Protein AF-A0A7S4B610-F1 (afdb_monomer)

Foldseek 3Di:
DDDDDPVVVVVVVVVVVVCVVCLVVLLVQLLDPDLVSNVVSLVVVCVVVVVCVVVPPDPVSCVVVVVSVVSLVVSLVVLLDDPPPQDPVDHDPCVVVSVVSNVSSD

Mean predicted aligned error: 6.26 Å

Secondary structure (DSSP, 8-state):
-PPPPHHHHHHHHHHHHHHHHHHHHHHHHHT-SSHHHHHTTHHHHHHHHHHHHHH-SSGGGGGGGHHHHHHHHHHHHHHTS--TT--TTS--TTHHHHHHHHHHH-

Structure (mmCIF, N/CA/C/O backbone):
data_AF-A0A7S4B610-F1
#
_entry.id   AF-A0A7S4B610-F1
#
loop_
_atom_site.group_PDB
_atom_site.id
_atom_site.type_symbol
_atom_site.label_atom_id
_atom_site.label_alt_id
_atom_site.label_comp_id
_atom_site.label_asym_id
_atom_site.label_entity_id
_atom_site.label_seq_id
_atom_site.pdbx_PDB_ins_code
_atom_site.Cartn_x
_atom_site.Cartn_y
_atom_site.Cartn_z
_atom_site.occupancy
_atom_site.B_iso_or_equiv
_atom_site.auth_seq_id
_atom_site.auth_comp_id
_atom_site.auth_asym_id
_atom_site.auth_atom_id
_atom_site.pdbx_PDB_model_num
ATOM 1 N N . ARG A 1 1 ? -8.728 10.666 33.192 1.00 47.59 1 ARG A N 1
ATOM 2 C CA . ARG A 1 1 ? -9.307 10.946 31.856 1.00 47.59 1 ARG A CA 1
ATOM 3 C C . ARG A 1 1 ? -10.735 10.430 31.903 1.00 47.59 1 ARG A C 1
ATOM 5 O O . ARG A 1 1 ? -10.887 9.253 32.198 1.00 47.59 1 ARG A O 1
ATOM 12 N N . GLY A 1 2 ? -11.735 11.306 31.779 1.00 58.75 2 GLY A N 1
ATOM 13 C CA . GLY A 1 2 ? -13.140 10.885 31.728 1.00 58.75 2 GLY A CA 1
ATOM 14 C C . GLY A 1 2 ? -13.428 10.071 30.461 1.00 58.75 2 GLY A C 1
ATOM 15 O O . GLY A 1 2 ? -12.595 10.093 29.547 1.00 58.75 2 GLY A O 1
ATOM 16 N N . PRO A 1 3 ? -14.550 9.333 30.413 1.00 60.75 3 PRO A N 1
ATOM 17 C CA . PRO A 1 3 ? -14.965 8.646 29.197 1.00 60.75 3 PRO A CA 1
ATOM 18 C C . PRO A 1 3 ? -15.138 9.663 28.051 1.00 60.75 3 PRO A C 1
ATOM 20 O O . PRO A 1 3 ? -15.457 10.826 28.321 1.00 60.75 3 PRO A O 1
ATOM 23 N N . PRO A 1 4 ? -14.883 9.270 26.791 1.00 66.12 4 PRO A N 1
ATOM 24 C CA . PRO A 1 4 ? -15.143 10.136 25.646 1.00 66.12 4 PRO A CA 1
ATOM 25 C C . PRO A 1 4 ? -16.627 10.522 25.617 1.00 66.12 4 PRO A C 1
ATOM 27 O O . PRO A 1 4 ? -17.474 9.722 26.011 1.00 66.12 4 PRO A O 1
ATOM 30 N N . SER A 1 5 ? -16.948 11.735 25.160 1.00 77.69 5 SER A N 1
ATOM 31 C CA . SER A 1 5 ? -18.343 12.109 24.903 1.00 77.69 5 SER A CA 1
ATOM 32 C C . SER A 1 5 ? -18.944 11.200 23.825 1.00 77.69 5 SER A C 1
ATOM 34 O O . SER A 1 5 ? -18.209 10.706 22.963 1.00 77.69 5 SER A O 1
ATOM 36 N N . ASP A 1 6 ? -20.266 11.009 23.835 1.00 75.69 6 ASP A N 1
ATOM 37 C CA . ASP A 1 6 ? -20.971 10.223 22.808 1.00 75.69 6 ASP A CA 1
ATOM 38 C C . ASP A 1 6 ? -20.646 10.717 21.384 1.00 75.69 6 ASP A C 1
ATOM 40 O O . ASP A 1 6 ? -20.376 9.916 20.490 1.00 7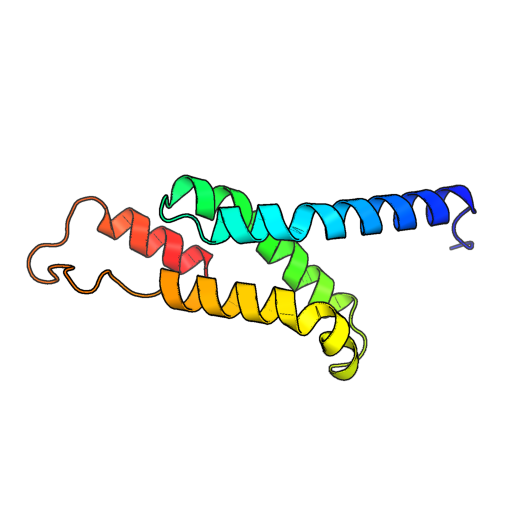5.69 6 ASP A O 1
ATOM 44 N N . GLU A 1 7 ? -20.496 12.034 21.202 1.00 79.38 7 GLU A N 1
ATOM 45 C CA . GLU A 1 7 ? -20.048 12.653 19.944 1.00 79.38 7 GLU A CA 1
ATOM 46 C C . GLU A 1 7 ? -18.663 12.155 19.489 1.00 79.38 7 GLU A C 1
ATOM 48 O O . GLU A 1 7 ? -18.431 11.901 18.306 1.00 79.38 7 GLU A O 1
ATOM 53 N N . THR A 1 8 ? -17.725 11.960 20.424 1.00 83.00 8 THR A N 1
ATOM 54 C CA . THR A 1 8 ? -16.377 11.462 20.102 1.00 83.00 8 THR A CA 1
ATOM 55 C C . THR A 1 8 ? -16.431 10.010 19.616 1.00 83.00 8 THR A C 1
ATOM 57 O O . THR A 1 8 ? -15.682 9.623 18.714 1.00 83.00 8 THR A O 1
ATOM 60 N N . HIS A 1 9 ? -17.322 9.201 20.196 1.00 80.69 9 HIS A N 1
ATOM 61 C CA . HIS A 1 9 ? -17.530 7.813 19.788 1.00 80.69 9 HIS A CA 1
ATOM 62 C C . HIS A 1 9 ? -18.142 7.711 18.384 1.00 80.69 9 HIS A C 1
ATOM 64 O O . HIS A 1 9 ? -17.655 6.924 17.565 1.00 80.69 9 HIS A O 1
ATOM 70 N N . GLU A 1 10 ? -19.143 8.535 18.070 1.00 85.75 10 GLU A N 1
ATOM 71 C CA . GLU A 1 10 ? -19.765 8.575 16.740 1.00 85.75 10 GLU A CA 1
ATOM 72 C C . GLU A 1 10 ? -18.791 9.041 15.649 1.00 85.75 10 GLU A C 1
ATOM 74 O O . GLU A 1 10 ? -18.706 8.433 14.572 1.00 85.75 10 GLU A O 1
ATOM 79 N N . MET A 1 11 ? -17.985 10.069 15.936 1.00 89.62 11 MET A N 1
ATOM 80 C CA . MET A 1 11 ? -16.944 10.534 15.018 1.00 89.62 11 MET A CA 1
ATOM 81 C C . MET A 1 11 ? -15.901 9.445 14.741 1.00 89.62 11 MET A C 1
ATOM 83 O O . MET A 1 11 ? -15.518 9.233 13.588 1.00 89.62 11 MET A O 1
ATOM 87 N N . ALA A 1 12 ? -15.462 8.717 15.772 1.00 84.81 12 ALA A N 1
ATOM 88 C CA . ALA A 1 12 ? -14.500 7.627 15.620 1.00 84.81 12 ALA A CA 1
ATOM 89 C C . ALA A 1 12 ? -15.059 6.472 14.769 1.00 84.81 12 ALA A C 1
ATOM 91 O O . ALA A 1 12 ? -14.352 5.938 13.908 1.00 84.81 12 ALA A O 1
ATOM 92 N N . ALA A 1 13 ? -16.329 6.107 14.968 1.00 85.75 13 ALA A N 1
ATOM 93 C CA . ALA A 1 13 ? -17.000 5.083 14.170 1.00 85.75 13 ALA A CA 1
ATOM 94 C C . ALA A 1 13 ? -17.110 5.495 12.692 1.00 85.75 13 ALA A C 1
ATOM 96 O O . ALA A 1 13 ? -16.789 4.704 11.799 1.00 85.75 13 ALA A O 1
ATOM 97 N N . THR A 1 14 ? -17.478 6.754 12.438 1.00 93.00 14 THR A N 1
ATOM 98 C CA . THR A 1 14 ? -17.564 7.325 11.086 1.00 93.00 14 THR A CA 1
ATOM 99 C C . THR A 1 14 ? -16.202 7.329 10.396 1.00 93.00 14 THR A C 1
ATOM 101 O O . THR A 1 14 ? -16.071 6.811 9.286 1.00 93.00 14 THR A O 1
ATOM 104 N N . ALA A 1 15 ? -15.163 7.822 11.075 1.00 89.69 15 ALA A N 1
ATOM 105 C CA . ALA A 1 15 ? -13.800 7.837 10.551 1.00 89.69 15 ALA A CA 1
ATOM 106 C C . ALA A 1 15 ? -13.288 6.419 10.243 1.00 89.69 15 ALA A C 1
ATOM 108 O O . ALA A 1 15 ? -12.678 6.186 9.201 1.00 89.69 15 ALA A O 1
ATOM 109 N N . SER A 1 16 ? -13.578 5.442 11.109 1.00 85.62 16 SER A N 1
ATOM 110 C CA . SER A 1 16 ? -13.221 4.036 10.880 1.00 85.62 16 SER A CA 1
ATOM 111 C C . SER A 1 16 ? -13.940 3.435 9.667 1.00 85.62 16 SER A C 1
ATOM 113 O O . SER A 1 16 ? -13.352 2.653 8.916 1.00 85.62 16 SER A O 1
ATOM 115 N N . SER A 1 17 ? -15.211 3.786 9.456 1.00 89.62 17 SER A N 1
ATOM 116 C CA . SER A 1 17 ? -15.971 3.363 8.275 1.00 89.62 17 SER A CA 1
ATOM 117 C C . SER A 1 17 ? -15.377 3.937 6.987 1.00 89.62 17 SER A C 1
ATOM 119 O O . SER A 1 17 ? -15.073 3.189 6.059 1.00 89.62 17 SER A O 1
ATOM 121 N N . GLN A 1 18 ? -15.115 5.246 6.965 1.00 92.62 18 GLN A N 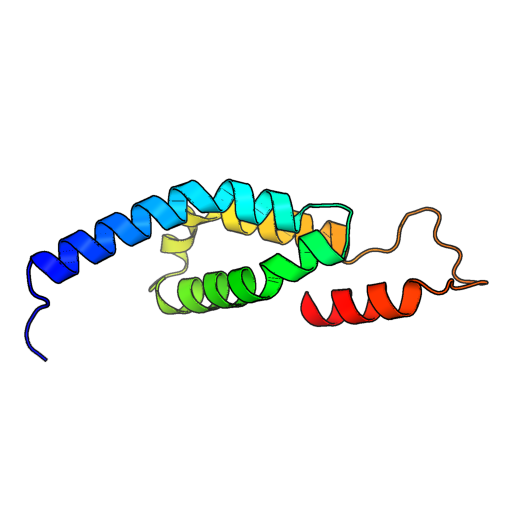1
ATOM 122 C CA . GLN A 1 18 ? -14.500 5.926 5.822 1.00 92.62 18 GLN A CA 1
ATOM 123 C C . GLN A 1 18 ? -13.112 5.366 5.510 1.00 92.62 18 GLN A C 1
ATOM 125 O O . GLN A 1 18 ? -12.807 5.078 4.358 1.00 92.62 18 GLN A O 1
ATOM 130 N N . LEU A 1 19 ? -12.293 5.130 6.538 1.00 88.81 19 LEU A N 1
ATOM 131 C CA . LEU A 1 19 ? -10.986 4.506 6.371 1.00 88.81 19 LEU A CA 1
ATOM 132 C C . LEU A 1 19 ? -11.105 3.124 5.715 1.00 88.81 19 LEU A C 1
ATOM 134 O O . LEU A 1 19 ? -10.373 2.827 4.775 1.00 88.81 19 LEU A O 1
ATOM 138 N N . ARG A 1 20 ? -12.044 2.289 6.179 1.00 87.38 20 ARG A N 1
ATOM 139 C CA . ARG A 1 20 ? -12.287 0.962 5.596 1.00 87.38 20 ARG A CA 1
ATOM 140 C C . ARG A 1 20 ? -12.750 1.036 4.144 1.00 87.38 20 ARG A C 1
ATOM 142 O O . ARG A 1 20 ? -12.284 0.238 3.339 1.00 87.38 20 ARG A O 1
ATOM 149 N N . ALA A 1 21 ? -13.606 1.997 3.809 1.00 91.06 21 ALA A N 1
ATOM 150 C CA . ALA A 1 21 ? -14.063 2.214 2.440 1.00 91.06 21 ALA A CA 1
ATOM 151 C C . ALA A 1 21 ? -12.938 2.699 1.505 1.00 91.06 21 ALA A C 1
ATOM 153 O O . ALA A 1 21 ? -12.929 2.345 0.330 1.00 91.06 21 ALA A O 1
ATOM 154 N N . SER A 1 22 ? -11.972 3.462 2.026 1.00 91.69 22 SER A N 1
ATOM 155 C CA . SER A 1 22 ? -10.844 3.994 1.247 1.00 91.69 22 SER A CA 1
ATOM 156 C C . SER A 1 22 ? -9.671 3.022 1.101 1.00 91.69 22 SER A C 1
ATOM 158 O O . SER A 1 22 ? -8.860 3.184 0.189 1.00 91.69 22 SER A O 1
ATOM 160 N N . LEU A 1 23 ? -9.558 2.010 1.970 1.00 89.88 23 LEU A N 1
ATOM 161 C CA . LEU A 1 23 ? -8.449 1.047 1.949 1.00 89.88 23 LEU A CA 1
ATOM 162 C C . LEU A 1 23 ? -8.231 0.382 0.577 1.00 89.88 23 LEU A C 1
ATOM 164 O O . LEU A 1 23 ? -7.084 0.362 0.141 1.00 89.88 23 LEU A O 1
ATOM 168 N N . PRO A 1 24 ? -9.260 -0.107 -0.143 1.00 90.94 24 PRO A N 1
ATOM 169 C CA . PRO A 1 24 ? -9.063 -0.703 -1.465 1.00 90.94 24 PRO A CA 1
ATOM 170 C C . PRO A 1 24 ? -8.402 0.246 -2.469 1.00 90.94 24 PRO A C 1
ATOM 172 O O . PRO A 1 24 ? -7.518 -0.168 -3.212 1.00 90.94 24 PRO A O 1
ATOM 175 N N . LEU A 1 25 ? -8.783 1.527 -2.466 1.00 92.38 25 LEU A N 1
ATOM 176 C CA . LEU A 1 25 ? -8.174 2.527 -3.343 1.00 92.38 25 LEU A CA 1
ATOM 177 C C . LEU A 1 25 ? -6.703 2.755 -2.982 1.00 92.38 25 LEU A C 1
ATOM 179 O O . LEU A 1 25 ? -5.855 2.774 -3.865 1.00 92.38 25 LEU A O 1
ATOM 183 N N . LEU A 1 26 ? -6.394 2.875 -1.688 1.00 92.50 26 LEU A N 1
ATOM 184 C CA . LEU A 1 26 ? -5.022 3.068 -1.206 1.00 92.50 26 LEU A CA 1
ATOM 185 C C . LEU A 1 26 ? -4.126 1.872 -1.555 1.00 92.50 26 LEU A C 1
ATOM 187 O O . LEU A 1 26 ? -2.985 2.060 -1.967 1.00 92.50 26 LEU A O 1
ATOM 191 N N . LEU A 1 27 ? -4.657 0.652 -1.445 1.00 91.00 27 LEU A N 1
ATOM 192 C CA . LEU A 1 27 ? -3.960 -0.571 -1.843 1.00 91.00 27 LEU A CA 1
ATOM 193 C C . LEU A 1 27 ? -3.751 -0.648 -3.363 1.00 91.00 27 LEU A C 1
ATOM 195 O O . LEU A 1 27 ? -2.671 -1.025 -3.809 1.00 91.00 27 LEU A O 1
ATOM 199 N N . ASN A 1 28 ? -4.731 -0.224 -4.164 1.00 92.69 28 ASN A N 1
ATOM 200 C CA . ASN A 1 28 ? -4.581 -0.160 -5.619 1.00 92.69 28 ASN A CA 1
ATOM 201 C C . ASN A 1 28 ? -3.541 0.883 -6.049 1.00 92.69 28 ASN A C 1
ATOM 203 O O . ASN A 1 28 ? -2.762 0.618 -6.958 1.00 92.69 28 ASN A O 1
ATOM 207 N N . CYS A 1 29 ? -3.494 2.043 -5.388 1.00 94.06 29 CYS A N 1
ATOM 208 C CA . CYS A 1 29 ? -2.465 3.049 -5.645 1.00 94.06 29 CYS A CA 1
ATOM 209 C C . CYS A 1 29 ? -1.068 2.525 -5.281 1.00 94.06 29 CYS A C 1
ATOM 211 O O . CYS A 1 29 ? -0.138 2.695 -6.060 1.00 94.06 29 CYS A O 1
ATOM 213 N N . LEU A 1 30 ? -0.921 1.805 -4.162 1.00 92.19 30 LEU A N 1
ATOM 214 C CA . LEU A 1 30 ? 0.332 1.120 -3.830 1.00 92.19 30 LEU A CA 1
ATOM 215 C C . LEU A 1 30 ? 0.753 0.132 -4.928 1.00 92.19 30 LEU A C 1
ATOM 217 O O . LEU A 1 30 ? 1.935 0.048 -5.261 1.00 92.19 30 LEU A O 1
ATOM 221 N N . ALA A 1 31 ? -0.204 -0.613 -5.477 1.00 92.56 31 ALA A N 1
ATOM 222 C CA . ALA A 1 31 ? 0.030 -1.604 -6.520 1.00 92.56 31 ALA A CA 1
ATOM 223 C C . ALA A 1 31 ? 0.273 -1.006 -7.914 1.00 92.56 31 ALA A C 1
ATOM 225 O O . ALA A 1 31 ? 0.562 -1.770 -8.830 1.00 92.56 31 ALA A O 1
ATOM 226 N N . ALA A 1 32 ? 0.162 0.315 -8.086 1.00 93.38 32 ALA A N 1
ATOM 227 C CA . ALA A 1 32 ? 0.407 0.962 -9.368 1.00 93.38 32 ALA A CA 1
ATOM 228 C C . ALA A 1 32 ? 1.843 0.709 -9.851 1.00 93.38 32 ALA A C 1
ATOM 230 O O . ALA A 1 32 ? 2.782 0.719 -9.049 1.00 93.38 32 ALA A O 1
ATOM 231 N N . ASP A 1 33 ? 2.011 0.507 -11.157 1.00 89.06 33 ASP A N 1
ATOM 232 C CA . ASP A 1 33 ? 3.331 0.316 -11.774 1.00 89.06 33 ASP A CA 1
ATOM 233 C C . ASP A 1 33 ? 4.174 1.594 -11.686 1.00 89.06 33 ASP A C 1
ATOM 235 O O . ASP A 1 33 ? 5.379 1.541 -11.447 1.00 89.06 33 ASP A O 1
ATOM 239 N N . ASP A 1 34 ? 3.512 2.747 -11.782 1.00 91.12 34 ASP A N 1
ATOM 240 C CA . ASP A 1 34 ? 4.117 4.054 -11.575 1.00 91.12 34 ASP A CA 1
ATOM 241 C C . ASP A 1 34 ? 4.654 4.190 -10.135 1.00 91.12 34 ASP A C 1
ATOM 243 O O . ASP A 1 34 ? 3.933 4.016 -9.141 1.00 91.12 34 ASP A O 1
ATOM 247 N N . ILE A 1 35 ? 5.959 4.460 -10.024 1.00 89.00 35 ILE A N 1
ATOM 248 C CA . ILE A 1 35 ? 6.649 4.576 -8.737 1.00 89.00 35 ILE A CA 1
ATOM 249 C C . ILE A 1 35 ? 6.111 5.767 -7.943 1.00 89.00 35 ILE A C 1
ATOM 251 O O . ILE A 1 35 ? 5.911 5.615 -6.741 1.00 89.00 35 ILE A O 1
ATOM 255 N N . GLU A 1 36 ? 5.805 6.900 -8.575 1.00 91.31 36 GLU A N 1
ATOM 256 C CA . GLU A 1 36 ? 5.316 8.104 -7.893 1.00 91.31 36 GLU A CA 1
ATOM 257 C C . GLU A 1 36 ? 3.918 7.876 -7.300 1.00 91.31 36 GLU A C 1
ATOM 259 O O . GLU A 1 36 ? 3.670 8.184 -6.128 1.00 91.31 36 GLU A O 1
ATOM 264 N N . VAL A 1 37 ? 3.017 7.254 -8.072 1.00 93.06 37 VAL A N 1
ATOM 265 C CA . VAL A 1 37 ? 1.666 6.882 -7.609 1.00 93.06 37 VAL A CA 1
ATOM 266 C C . VAL A 1 37 ? 1.746 5.909 -6.437 1.00 93.06 37 VAL A C 1
ATOM 268 O O . VAL A 1 37 ? 1.018 6.033 -5.453 1.00 93.06 37 VAL A O 1
ATOM 271 N N . SER A 1 38 ? 2.656 4.946 -6.501 1.00 92.94 38 SER A N 1
ATOM 272 C CA . SER A 1 38 ? 2.843 4.000 -5.409 1.00 92.94 38 SER A CA 1
ATOM 273 C C . SER A 1 38 ? 3.450 4.665 -4.173 1.00 92.94 38 SER A C 1
ATOM 275 O O . SER A 1 38 ? 2.953 4.493 -3.056 1.00 92.94 38 SER A O 1
ATOM 277 N N . GLN A 1 39 ? 4.475 5.491 -4.366 1.00 91.94 39 GLN A N 1
ATOM 278 C CA . GLN A 1 39 ? 5.201 6.174 -3.303 1.00 91.94 39 GLN A CA 1
ATOM 279 C C . GLN A 1 39 ? 4.313 7.153 -2.530 1.00 91.94 39 GLN A C 1
ATOM 281 O O . GLN A 1 39 ? 4.402 7.214 -1.303 1.00 91.94 39 GLN A O 1
ATOM 286 N N . CYS A 1 40 ? 3.364 7.831 -3.188 1.00 92.56 40 CYS A N 1
ATOM 287 C CA . CYS A 1 40 ? 2.438 8.741 -2.503 1.00 92.56 40 CYS A CA 1
ATOM 288 C C . CYS A 1 40 ? 1.573 8.053 -1.424 1.00 92.56 40 CYS A C 1
ATOM 290 O O . CYS A 1 40 ? 1.035 8.721 -0.538 1.00 92.56 40 CYS A O 1
ATOM 292 N N . THR A 1 41 ? 1.468 6.718 -1.450 1.00 91.12 41 THR A N 1
ATOM 293 C CA . THR A 1 41 ? 0.718 5.941 -0.451 1.00 91.12 41 THR A CA 1
ATOM 294 C C . THR A 1 41 ? 1.566 5.402 0.701 1.00 91.12 41 THR A C 1
ATOM 296 O O . THR A 1 41 ? 1.006 5.017 1.731 1.00 91.12 41 THR A O 1
ATOM 299 N N . MET A 1 42 ? 2.899 5.422 0.597 1.00 88.69 42 MET A N 1
ATOM 300 C CA . MET A 1 42 ? 3.794 4.794 1.581 1.00 88.69 42 MET A CA 1
ATOM 301 C C . MET A 1 42 ? 3.625 5.361 2.988 1.00 88.69 42 MET A C 1
ATOM 303 O O . MET A 1 42 ? 3.486 4.606 3.954 1.00 88.69 42 MET A O 1
ATOM 307 N N . GLY A 1 43 ? 3.538 6.688 3.121 1.00 90.81 43 GLY A N 1
ATOM 308 C CA . GLY A 1 43 ? 3.344 7.336 4.423 1.00 90.81 43 GLY A CA 1
ATOM 309 C C . GLY A 1 43 ? 2.064 6.882 5.140 1.00 90.81 43 GLY A C 1
ATOM 310 O O . GLY A 1 43 ? 2.053 6.701 6.366 1.00 90.81 43 GLY A O 1
ATOM 311 N N . PHE A 1 44 ? 0.991 6.632 4.381 1.00 90.31 44 PHE A N 1
ATOM 312 C CA . PHE A 1 44 ? -0.241 6.066 4.924 1.00 90.31 44 PHE A CA 1
ATOM 313 C C . PHE A 1 44 ? -0.031 4.622 5.387 1.00 90.31 44 PHE A C 1
ATOM 315 O O . PHE A 1 44 ? -0.443 4.280 6.494 1.00 90.31 44 PHE A O 1
ATOM 322 N N . LEU A 1 45 ? 0.628 3.784 4.586 1.00 87.94 45 LEU A N 1
ATOM 323 C CA . LEU A 1 45 ? 0.834 2.367 4.896 1.00 87.94 45 LEU A CA 1
ATOM 324 C C . LEU A 1 45 ? 1.687 2.156 6.141 1.00 87.94 45 LEU A C 1
ATOM 326 O O . LEU A 1 45 ? 1.287 1.403 7.032 1.00 87.94 45 LEU A O 1
ATOM 330 N N . HIS A 1 46 ? 2.795 2.889 6.253 1.00 89.50 46 HIS A N 1
ATOM 331 C CA . HIS A 1 46 ? 3.637 2.909 7.451 1.00 89.50 46 HIS A CA 1
ATOM 332 C C . HIS A 1 46 ? 2.823 3.281 8.694 1.00 89.50 46 HIS A C 1
ATOM 334 O O . HIS A 1 46 ? 2.889 2.616 9.733 1.00 89.50 46 HIS A O 1
ATOM 340 N N . SER A 1 47 ? 1.973 4.303 8.572 1.00 90.56 47 SER A N 1
ATOM 341 C CA . SER A 1 47 ? 1.077 4.730 9.650 1.00 90.56 47 SER A CA 1
ATOM 342 C C . SER A 1 47 ? 0.010 3.682 9.977 1.00 90.56 47 SER A C 1
ATOM 344 O O . SER A 1 47 ? -0.282 3.448 11.153 1.00 90.56 47 SER A O 1
ATOM 346 N N . TYR A 1 48 ? -0.571 3.045 8.961 1.00 88.25 48 TYR A N 1
ATOM 347 C CA . TYR A 1 48 ? -1.618 2.041 9.098 1.00 88.25 48 TYR A CA 1
ATOM 348 C C . TYR A 1 48 ? -1.090 0.795 9.804 1.00 88.25 48 TYR A C 1
ATOM 350 O O . TYR A 1 48 ? -1.591 0.452 10.873 1.00 88.25 48 TYR A O 1
ATOM 358 N N . VAL A 1 49 ? -0.026 0.177 9.282 1.00 87.81 49 VAL A N 1
ATOM 359 C CA . VAL A 1 49 ? 0.607 -1.012 9.875 1.00 87.81 49 VAL A CA 1
ATOM 360 C C . VAL A 1 49 ? 1.151 -0.695 11.269 1.00 87.81 49 VAL A C 1
ATOM 362 O O . VAL A 1 49 ? 0.931 -1.451 12.220 1.00 87.81 49 VAL A O 1
ATOM 365 N N . GLY A 1 50 ? 1.790 0.467 11.433 1.00 89.50 50 GLY A N 1
ATOM 366 C CA . GLY A 1 50 ? 2.306 0.924 12.720 1.00 89.50 50 GLY A CA 1
ATOM 367 C C . GLY A 1 50 ? 1.218 1.093 13.785 1.00 89.50 50 GLY A C 1
ATOM 368 O O . GLY A 1 50 ? 1.451 0.769 14.955 1.00 89.50 50 GLY A O 1
ATOM 369 N N . ARG A 1 51 ? 0.022 1.568 13.407 1.00 88.50 51 ARG A N 1
ATOM 370 C CA . ARG A 1 51 ? -1.141 1.634 14.307 1.00 88.50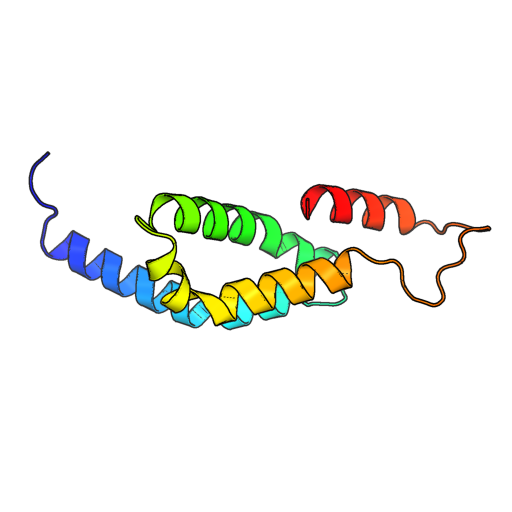 51 ARG A CA 1
ATOM 371 C C . ARG A 1 51 ? -1.774 0.272 14.522 1.00 88.50 51 ARG A C 1
ATOM 373 O O . ARG A 1 51 ? -2.106 -0.029 15.662 1.00 88.50 51 ARG A O 1
ATOM 380 N N . LEU A 1 52 ? -1.881 -0.552 13.485 1.00 86.62 52 LEU A N 1
ATOM 381 C CA . LEU A 1 52 ? -2.409 -1.908 13.585 1.00 86.62 52 LEU A CA 1
ATOM 382 C C . LEU A 1 52 ? -1.644 -2.703 14.649 1.00 86.62 52 LEU A C 1
ATOM 384 O O . LEU A 1 52 ? -2.241 -3.231 15.579 1.00 86.62 52 LEU A O 1
ATOM 388 N N . ARG A 1 53 ? -0.308 -2.654 14.609 1.00 85.69 53 ARG A N 1
ATOM 389 C CA . ARG A 1 53 ? 0.561 -3.302 15.604 1.00 85.69 53 ARG A CA 1
ATOM 390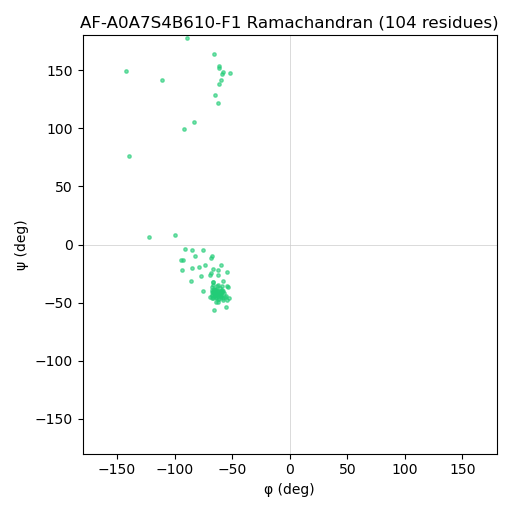 C C . ARG A 1 53 ? 0.310 -2.832 17.043 1.00 85.69 53 ARG A C 1
ATOM 392 O O . ARG A 1 53 ? 0.537 -3.591 17.975 1.00 85.69 53 ARG A O 1
ATOM 399 N N . LYS A 1 54 ? -0.106 -1.577 17.238 1.00 85.94 54 LYS A N 1
ATOM 400 C CA . LYS A 1 54 ? -0.398 -1.008 18.568 1.00 85.94 54 LYS A CA 1
ATOM 401 C C . LYS A 1 54 ? -1.821 -1.300 19.038 1.00 85.94 54 LYS A C 1
ATOM 403 O O . LYS A 1 54 ? -2.058 -1.338 20.239 1.00 85.94 54 LYS A O 1
ATOM 408 N N . LEU A 1 55 ? -2.759 -1.402 18.099 1.00 83.19 55 LEU A N 1
ATOM 409 C CA . LEU A 1 55 ? -4.188 -1.525 18.372 1.00 83.19 55 LEU A CA 1
ATOM 410 C C . LEU A 1 55 ? -4.660 -2.971 18.430 1.00 83.19 55 LEU A C 1
ATOM 412 O O . LEU A 1 55 ? -5.696 -3.211 19.035 1.00 83.19 55 LEU A O 1
ATOM 416 N N . LEU A 1 56 ? -3.932 -3.908 17.821 1.00 83.12 56 LEU A N 1
ATOM 417 C CA . LEU A 1 56 ? -4.208 -5.334 17.935 1.00 83.12 56 LEU A CA 1
ATOM 418 C C . LEU A 1 56 ? -3.568 -5.866 19.226 1.00 83.12 56 LEU A C 1
ATOM 420 O O . LEU A 1 56 ? -2.342 -5.993 19.286 1.00 83.12 56 LEU A O 1
ATOM 424 N N . PRO A 1 57 ? -4.360 -6.156 20.274 1.00 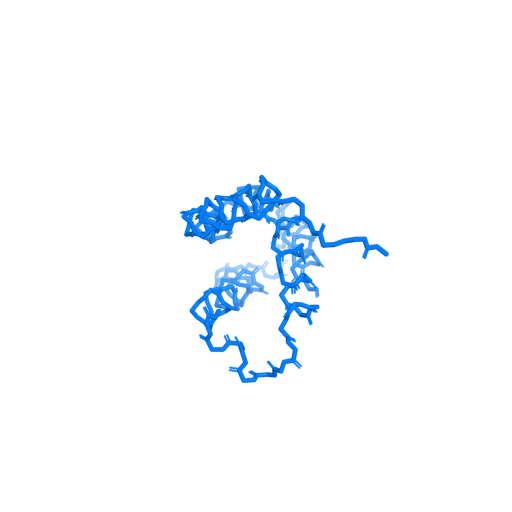73.81 57 PRO A N 1
ATOM 425 C CA . PRO A 1 57 ? -3.832 -6.590 21.563 1.00 73.81 57 PRO A CA 1
ATOM 426 C C . PRO A 1 57 ? -3.312 -8.035 21.526 1.00 73.81 57 PRO A C 1
ATOM 428 O O . PRO A 1 57 ? -2.550 -8.432 22.406 1.00 73.81 57 PRO A O 1
ATOM 431 N N . SER A 1 58 ? -3.705 -8.823 20.519 1.00 80.81 58 SER A N 1
ATOM 432 C CA . SER A 1 58 ? -3.275 -10.204 20.325 1.00 80.81 58 SER A CA 1
ATOM 433 C C . SER A 1 58 ? -3.062 -10.530 18.840 1.00 80.81 58 SER A C 1
ATOM 435 O O . SER A 1 58 ? -3.802 -10.036 17.987 1.00 80.81 58 SER A O 1
ATOM 437 N N . PRO A 1 59 ? -2.130 -11.443 18.497 1.00 76.62 59 PRO A N 1
ATOM 438 C CA . PRO A 1 59 ? -1.998 -11.978 17.139 1.00 76.62 59 PRO A CA 1
ATOM 439 C C . PRO A 1 59 ? -3.291 -12.588 16.578 1.00 76.62 59 PRO A C 1
ATOM 441 O O . PRO A 1 59 ? -3.463 -12.662 15.367 1.00 76.62 59 PRO A O 1
ATOM 444 N N . LYS A 1 60 ? -4.218 -13.015 17.445 1.00 79.62 60 LYS A N 1
ATOM 445 C CA . LYS A 1 60 ? -5.518 -13.569 17.034 1.00 79.62 60 LYS A CA 1
ATOM 446 C C . LYS A 1 60 ? -6.437 -12.523 16.396 1.00 79.62 60 LYS A C 1
ATOM 448 O O . LYS A 1 60 ? -7.275 -12.881 15.576 1.00 79.62 60 LYS A O 1
ATOM 453 N N . ASP A 1 61 ? -6.241 -11.246 16.717 1.00 81.81 61 ASP A N 1
ATOM 454 C CA . ASP A 1 61 ? -7.063 -10.142 16.211 1.00 81.81 61 ASP A CA 1
ATOM 455 C C . ASP A 1 61 ? -6.622 -9.683 14.811 1.00 81.81 61 ASP A C 1
ATOM 457 O O . ASP A 1 61 ? -7.332 -8.945 14.129 1.00 81.81 61 ASP A O 1
ATOM 461 N N . VAL A 1 62 ? -5.469 -10.176 14.340 1.00 82.88 62 VAL A N 1
ATOM 462 C CA . VAL A 1 62 ? -4.944 -9.928 12.987 1.00 82.88 62 VAL A CA 1
ATOM 463 C C . VAL A 1 62 ? -5.885 -10.471 11.911 1.00 82.88 62 VAL A C 1
ATOM 465 O O . VAL A 1 62 ? -5.916 -9.930 10.809 1.00 82.88 62 VAL A O 1
ATOM 468 N N . GLY A 1 63 ? -6.691 -11.494 12.224 1.00 83.62 63 GLY A N 1
ATOM 469 C CA . GLY A 1 63 ? -7.604 -12.127 11.269 1.00 83.62 63 GLY A CA 1
ATOM 470 C C . GLY A 1 63 ? -8.564 -11.145 10.590 1.00 83.62 63 GLY A C 1
ATOM 471 O O . GLY A 1 63 ? -8.804 -11.263 9.394 1.00 83.62 63 GLY A O 1
ATOM 472 N N . ALA A 1 64 ? -9.030 -10.116 11.306 1.00 82.62 64 ALA A N 1
ATOM 473 C CA . ALA A 1 64 ? -9.911 -9.083 10.750 1.00 82.62 64 ALA A CA 1
ATOM 474 C C . ALA A 1 64 ? -9.229 -8.173 9.705 1.00 82.62 64 ALA A C 1
ATOM 476 O O . ALA A 1 64 ? -9.905 -7.401 9.027 1.00 82.62 64 ALA A O 1
ATOM 477 N N . HIS A 1 65 ? -7.901 -8.253 9.595 1.00 85.69 65 HIS A N 1
ATOM 478 C CA . HIS A 1 65 ? -7.058 -7.452 8.709 1.00 85.69 65 HIS A CA 1
ATOM 479 C C . HIS A 1 65 ? -6.222 -8.308 7.748 1.00 85.69 65 HIS A C 1
ATOM 481 O O . HIS A 1 65 ? -5.345 -7.784 7.057 1.00 85.69 65 HIS A O 1
ATOM 487 N N . ALA A 1 66 ? -6.448 -9.626 7.734 1.00 87.00 66 ALA A N 1
ATOM 488 C CA . ALA A 1 66 ? -5.609 -10.579 7.018 1.00 87.00 66 ALA A CA 1
ATOM 489 C C . ALA A 1 66 ? -5.558 -10.276 5.517 1.00 87.00 66 ALA A C 1
ATOM 491 O O . ALA A 1 66 ? -4.469 -10.238 4.953 1.00 87.00 66 ALA A O 1
ATOM 492 N N . ASP A 1 67 ? -6.700 -9.965 4.902 1.00 87.81 67 ASP A N 1
ATOM 493 C CA . ASP A 1 67 ? -6.777 -9.673 3.469 1.00 87.81 67 ASP A CA 1
ATOM 494 C C . ASP A 1 67 ? -5.982 -8.414 3.099 1.00 87.81 67 ASP A C 1
ATOM 496 O O . ASP A 1 67 ? -5.228 -8.413 2.125 1.00 87.81 67 ASP A O 1
ATOM 500 N N . GLN A 1 68 ? -6.093 -7.342 3.896 1.00 88.75 68 GLN A N 1
ATOM 501 C CA . GLN A 1 6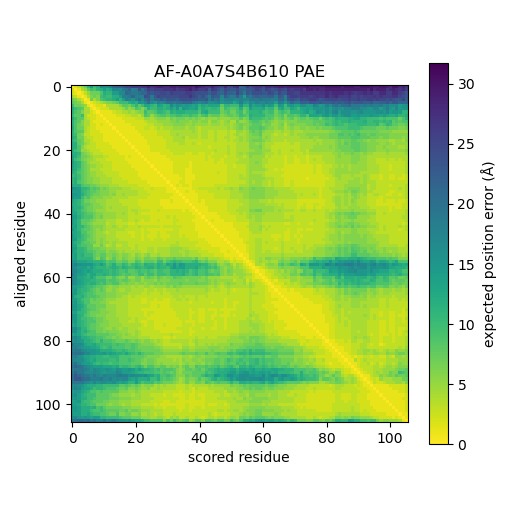8 ? -5.342 -6.109 3.646 1.00 88.75 68 GLN A CA 1
ATOM 502 C C . GLN A 1 68 ? -3.842 -6.324 3.853 1.00 88.75 68 GLN A C 1
ATOM 504 O O . GLN A 1 68 ? -3.040 -5.850 3.053 1.00 88.75 68 GLN A O 1
ATOM 509 N N . LEU A 1 69 ? -3.452 -7.063 4.894 1.00 89.00 69 LEU A N 1
ATOM 510 C CA . LEU A 1 69 ? -2.050 -7.392 5.155 1.00 89.00 69 LEU A CA 1
ATOM 511 C C . LEU A 1 69 ? -1.466 -8.302 4.073 1.00 89.00 69 LEU A C 1
ATOM 513 O O . LEU A 1 69 ? -0.341 -8.082 3.634 1.00 89.00 69 LEU A O 1
ATOM 517 N N . GLN A 1 70 ? -2.222 -9.292 3.604 1.00 91.12 70 GLN A N 1
ATOM 518 C CA . GLN A 1 70 ? -1.799 -10.166 2.518 1.00 91.12 70 GLN A CA 1
ATOM 519 C C . GLN A 1 70 ? -1.631 -9.384 1.215 1.00 91.12 70 GLN A C 1
ATOM 521 O O . GLN A 1 70 ? -0.626 -9.567 0.528 1.00 91.12 70 GLN A O 1
ATOM 526 N N . HIS A 1 71 ? -2.573 -8.492 0.891 1.00 90.56 71 HIS A N 1
ATOM 527 C CA . HIS A 1 71 ? -2.453 -7.615 -0.270 1.00 90.56 71 HIS A CA 1
ATOM 528 C C . HIS A 1 71 ? -1.183 -6.764 -0.176 1.00 90.56 71 HIS A C 1
ATOM 530 O O . HIS A 1 71 ? -0.404 -6.721 -1.126 1.00 90.56 71 HIS A O 1
ATOM 536 N N . LEU A 1 72 ? -0.939 -6.143 0.984 1.00 90.44 72 LEU A N 1
ATOM 537 C CA . LEU A 1 72 ? 0.267 -5.355 1.227 1.00 90.44 72 LEU A CA 1
ATOM 538 C C . LEU A 1 72 ? 1.530 -6.172 0.981 1.00 90.44 72 LEU A C 1
ATOM 540 O O . LEU A 1 72 ? 2.352 -5.787 0.158 1.00 90.44 72 LEU A O 1
ATOM 544 N N . LEU A 1 73 ? 1.651 -7.330 1.629 1.00 90.44 73 LEU A N 1
ATOM 545 C CA . LEU A 1 73 ? 2.821 -8.196 1.497 1.00 90.44 73 LEU A CA 1
ATOM 546 C C . LEU A 1 73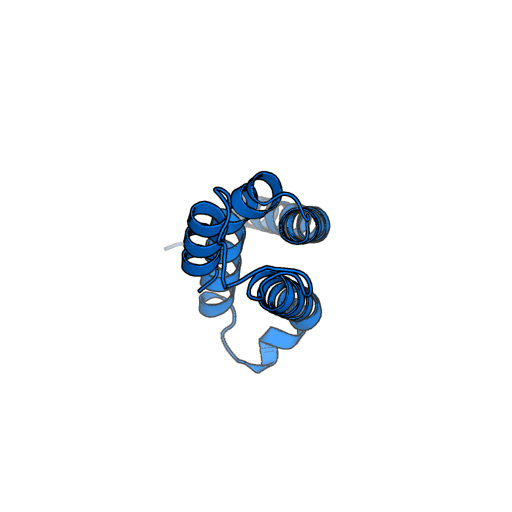 ? 3.053 -8.640 0.049 1.00 90.44 73 LEU A C 1
ATOM 548 O O . LEU A 1 73 ? 4.194 -8.657 -0.409 1.00 90.44 73 LEU A O 1
ATOM 552 N N . LEU A 1 74 ? 1.987 -8.968 -0.686 1.00 92.31 74 LEU A N 1
ATOM 553 C CA . LEU A 1 74 ? 2.084 -9.371 -2.087 1.00 92.31 74 LEU A CA 1
ATOM 554 C C . LEU A 1 74 ? 2.602 -8.231 -2.970 1.00 92.31 74 LEU A C 1
ATOM 556 O O . LEU A 1 74 ? 3.469 -8.453 -3.816 1.00 92.31 74 LEU A O 1
ATOM 560 N N . VAL A 1 75 ? 2.079 -7.019 -2.780 1.00 90.88 75 VAL A N 1
ATOM 561 C CA . VAL A 1 75 ? 2.514 -5.848 -3.547 1.00 90.88 75 VAL A CA 1
ATOM 562 C C . VAL A 1 75 ? 3.954 -5.489 -3.194 1.00 90.88 75 VAL A C 1
ATOM 564 O O . VAL A 1 75 ? 4.772 -5.338 -4.095 1.00 90.88 75 VAL A O 1
ATOM 567 N N . MET A 1 76 ? 4.304 -5.454 -1.907 1.00 89.56 76 MET A N 1
ATOM 568 C CA . MET A 1 76 ? 5.677 -5.201 -1.462 1.00 89.56 76 MET A CA 1
ATOM 569 C C . MET A 1 76 ? 6.658 -6.208 -2.068 1.00 89.56 76 MET A C 1
ATOM 571 O O . MET A 1 76 ? 7.697 -5.808 -2.587 1.00 89.56 76 MET A O 1
ATOM 575 N N . ALA A 1 77 ? 6.319 -7.501 -2.067 1.00 90.44 77 ALA A N 1
ATOM 576 C CA . ALA A 1 77 ? 7.153 -8.536 -2.675 1.00 90.44 77 ALA A CA 1
ATOM 577 C C . ALA A 1 77 ? 7.368 -8.296 -4.178 1.00 90.44 77 ALA A C 1
ATOM 579 O O . ALA A 1 77 ? 8.500 -8.361 -4.652 1.00 90.44 77 ALA A O 1
ATOM 580 N N . ARG A 1 78 ? 6.301 -7.964 -4.918 1.00 90.25 78 ARG A N 1
ATOM 581 C CA . ARG A 1 78 ? 6.376 -7.671 -6.361 1.00 90.25 78 ARG A CA 1
ATOM 582 C C . ARG A 1 78 ? 7.194 -6.423 -6.666 1.00 90.25 78 ARG A C 1
ATOM 584 O O . ARG A 1 78 ? 7.944 -6.417 -7.628 1.00 90.25 78 ARG A O 1
ATOM 591 N N . LYS A 1 79 ? 7.073 -5.384 -5.843 1.00 89.62 79 LYS A N 1
ATOM 592 C CA . LYS A 1 79 ? 7.779 -4.115 -6.053 1.00 89.62 79 LYS A CA 1
ATOM 593 C C . LYS A 1 79 ? 9.205 -4.097 -5.493 1.00 89.62 79 LYS A C 1
ATOM 595 O O . LYS A 1 79 ? 9.934 -3.133 -5.693 1.00 89.62 79 LYS A O 1
ATOM 600 N N . SER A 1 80 ? 9.613 -5.167 -4.809 1.00 89.81 80 SER A N 1
ATOM 601 C CA . SER A 1 80 ? 10.974 -5.346 -4.287 1.00 89.81 80 SER A CA 1
ATOM 602 C C . SER A 1 80 ? 11.914 -6.064 -5.256 1.00 89.81 80 SER A 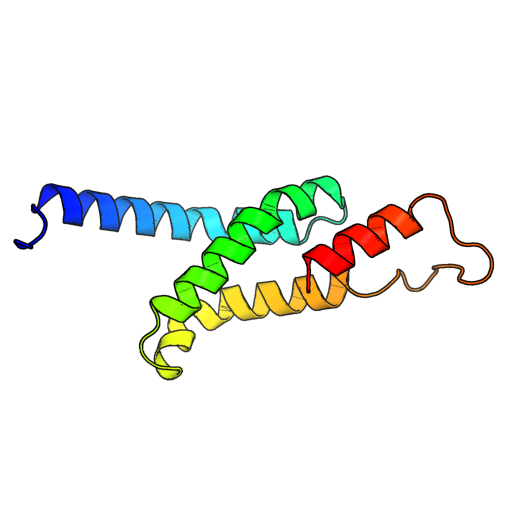C 1
ATOM 604 O O . SER A 1 80 ? 13.095 -6.224 -4.940 1.00 89.81 80 SER A O 1
ATOM 606 N N . VAL A 1 81 ? 11.410 -6.521 -6.402 1.00 90.25 81 VAL A N 1
ATOM 607 C CA . VAL A 1 81 ? 12.194 -7.232 -7.413 1.00 90.25 81 VAL A CA 1
ATOM 608 C C . VAL A 1 81 ? 12.346 -6.373 -8.656 1.00 90.25 81 VAL A C 1
ATOM 610 O O . VAL A 1 81 ? 11.427 -5.653 -9.040 1.00 90.25 81 VAL A O 1
ATOM 613 N N . HIS A 1 82 ? 13.526 -6.438 -9.266 1.00 89.69 82 HIS A N 1
ATOM 614 C CA . HIS A 1 82 ? 13.744 -5.859 -10.584 1.00 89.69 82 HIS A CA 1
ATOM 615 C C . HIS A 1 82 ? 12.824 -6.534 -11.617 1.00 89.69 82 HIS A C 1
ATOM 617 O O . HIS A 1 82 ? 12.487 -7.716 -11.451 1.00 89.69 82 HIS A O 1
ATOM 623 N N . PRO A 1 83 ? 12.436 -5.823 -12.688 1.00 85.62 83 PRO A N 1
ATOM 624 C CA . PRO A 1 83 ? 11.810 -6.437 -13.852 1.00 85.62 83 PRO A CA 1
ATOM 625 C C . PRO A 1 83 ? 12.640 -7.612 -14.383 1.00 85.62 83 PRO A C 1
ATOM 627 O O . PRO A 1 83 ? 13.868 -7.615 -14.297 1.00 85.62 83 PRO A O 1
ATOM 630 N N . ALA A 1 84 ? 11.972 -8.625 -14.937 1.00 88.06 84 ALA A N 1
ATOM 631 C CA . ALA A 1 84 ? 12.639 -9.838 -15.421 1.00 88.06 84 ALA A CA 1
ATOM 632 C C . ALA A 1 84 ? 13.632 -9.577 -16.571 1.00 88.06 84 ALA A C 1
ATOM 634 O O . ALA A 1 84 ? 14.528 -10.383 -16.806 1.00 88.06 84 ALA A O 1
ATOM 635 N N . ASP A 1 85 ? 13.457 -8.469 -17.283 1.00 88.88 85 ASP A N 1
ATOM 636 C CA . ASP A 1 85 ? 14.260 -7.997 -18.406 1.00 88.88 85 ASP A CA 1
ATOM 637 C C . ASP A 1 85 ? 15.277 -6.909 -18.018 1.00 88.88 85 ASP A C 1
ATOM 639 O O . ASP A 1 85 ? 15.935 -6.347 -18.894 1.00 88.88 85 ASP A O 1
ATOM 643 N N . TYR A 1 86 ? 15.448 -6.625 -16.722 1.00 89.88 86 TYR A N 1
ATOM 644 C CA . TYR A 1 86 ? 16.405 -5.626 -16.257 1.00 89.88 86 TYR A CA 1
ATOM 645 C C . TYR A 1 86 ? 17.857 -6.029 -16.565 1.00 89.88 86 TYR A C 1
ATOM 647 O O . TYR A 1 86 ? 18.311 -7.126 -16.224 1.00 89.88 86 TYR A O 1
ATOM 655 N N . ASN A 1 87 ? 18.607 -5.116 -17.188 1.00 91.56 87 ASN A N 1
ATOM 656 C CA . ASN A 1 87 ? 19.992 -5.343 -17.584 1.00 91.56 87 ASN A CA 1
ATOM 657 C C . ASN A 1 87 ? 20.974 -4.886 -16.495 1.00 91.56 87 ASN A C 1
ATOM 659 O O . ASN A 1 87 ? 21.337 -3.715 -16.414 1.00 91.56 87 ASN A O 1
ATOM 663 N N . PHE A 1 88 ? 21.472 -5.830 -15.698 1.00 91.94 88 PHE A N 1
ATOM 664 C CA . PHE A 1 88 ? 22.438 -5.537 -14.633 1.00 91.94 88 PHE A CA 1
ATOM 665 C C . PHE A 1 88 ? 23.811 -5.058 -15.131 1.00 91.94 88 PHE A C 1
ATOM 667 O O . PHE A 1 88 ? 24.526 -4.407 -14.371 1.00 91.94 88 PHE A O 1
ATOM 674 N N . ASP A 1 89 ? 24.182 -5.342 -16.383 1.00 94.06 89 ASP A N 1
ATOM 675 C CA . ASP A 1 89 ? 25.459 -4.892 -16.953 1.00 94.06 89 ASP A CA 1
ATOM 676 C C . ASP A 1 89 ? 25.408 -3.420 -17.395 1.00 94.06 89 ASP A C 1
ATOM 678 O O . ASP A 1 89 ? 26.448 -2.779 -17.565 1.00 94.06 89 ASP A O 1
ATOM 682 N N . GLN A 1 90 ? 24.202 -2.879 -17.598 1.00 90.56 90 GLN A N 1
ATOM 683 C CA . GLN A 1 90 ? 23.959 -1.503 -18.033 1.00 90.56 90 GLN A CA 1
ATOM 684 C C . GLN A 1 90 ? 22.762 -0.918 -17.270 1.00 90.56 90 GLN A C 1
ATOM 686 O O . GLN A 1 90 ? 21.671 -0.830 -17.837 1.00 90.56 90 GLN A O 1
ATOM 691 N N . PRO A 1 91 ? 22.949 -0.536 -15.992 1.00 87.06 91 PRO A N 1
ATOM 692 C CA . PRO A 1 91 ? 21.893 0.093 -15.212 1.00 87.06 91 PRO A CA 1
ATOM 693 C C . PRO A 1 91 ? 21.471 1.412 -15.861 1.00 87.06 91 PRO A C 1
ATOM 695 O O . PRO A 1 91 ? 22.313 2.190 -16.321 1.00 87.06 91 PRO A O 1
ATOM 698 N N . ASP A 1 92 ? 20.166 1.649 -15.896 1.00 86.94 92 ASP A N 1
ATOM 699 C CA . ASP A 1 92 ? 19.595 2.872 -16.442 1.00 86.94 92 ASP A CA 1
ATOM 700 C C . ASP A 1 92 ? 19.469 3.976 -15.378 1.00 86.94 92 ASP A C 1
ATOM 702 O O . ASP A 1 92 ? 19.790 3.812 -14.198 1.00 86.94 92 ASP A O 1
ATOM 706 N N . GLU A 1 93 ? 19.002 5.141 -15.816 1.00 82.62 93 GLU A N 1
ATOM 707 C CA . GLU A 1 93 ? 18.765 6.315 -14.973 1.00 82.62 93 GLU A CA 1
ATOM 708 C C . GLU A 1 93 ? 17.613 6.136 -13.962 1.00 82.62 93 GLU A C 1
ATOM 710 O O . GLU A 1 93 ? 17.465 6.946 -13.047 1.00 82.62 93 GLU A O 1
ATOM 715 N N . THR A 1 94 ? 16.830 5.057 -14.063 1.00 85.06 94 THR A N 1
ATOM 716 C CA . THR A 1 94 ? 15.730 4.744 -13.138 1.00 85.06 94 THR A CA 1
ATOM 717 C C . THR A 1 94 ? 16.156 3.846 -11.973 1.00 85.06 94 THR A C 1
ATOM 719 O O . THR A 1 94 ? 15.446 3.779 -10.967 1.00 85.06 94 THR A O 1
ATOM 722 N N . GLU A 1 95 ? 17.339 3.224 -12.041 1.00 90.31 95 GLU A N 1
ATOM 723 C CA . GLU A 1 95 ? 17.846 2.330 -10.991 1.00 90.31 95 GLU A CA 1
ATOM 724 C C . GLU A 1 95 ? 17.993 3.041 -9.638 1.00 90.31 95 GLU A C 1
ATOM 726 O O . GLU A 1 95 ? 17.639 2.490 -8.595 1.00 90.31 95 GLU A O 1
ATOM 731 N N . GLU A 1 96 ? 18.459 4.294 -9.617 1.00 90.06 96 GLU A N 1
ATOM 732 C CA . GLU A 1 96 ? 18.591 5.040 -8.360 1.00 90.06 96 GLU A CA 1
ATOM 733 C C . GLU A 1 96 ? 17.225 5.294 -7.704 1.00 90.06 96 GLU A C 1
ATOM 735 O O . GLU A 1 96 ? 17.070 5.103 -6.491 1.00 90.06 96 GLU A O 1
ATOM 740 N N . ALA A 1 97 ? 16.219 5.658 -8.506 1.00 89.06 97 ALA A N 1
ATOM 741 C CA . ALA A 1 97 ? 14.843 5.833 -8.050 1.00 89.06 97 ALA A CA 1
ATOM 742 C C . ALA A 1 97 ? 14.246 4.510 -7.546 1.00 89.06 97 ALA A C 1
ATOM 744 O O . ALA A 1 97 ? 13.642 4.477 -6.471 1.00 89.06 97 ALA A O 1
ATOM 745 N N . PHE A 1 98 ? 14.479 3.404 -8.256 1.00 91.00 98 PHE A N 1
ATOM 746 C CA . PHE A 1 98 ? 14.047 2.074 -7.834 1.00 91.00 98 PHE A CA 1
ATOM 747 C C . PHE A 1 98 ? 14.683 1.650 -6.501 1.00 91.00 98 PHE A C 1
ATOM 749 O O . PHE A 1 98 ? 13.985 1.205 -5.585 1.00 91.00 98 PHE A O 1
ATOM 756 N N . LEU A 1 99 ? 15.996 1.834 -6.339 1.00 91.69 99 LEU A N 1
ATOM 757 C CA . LEU A 1 99 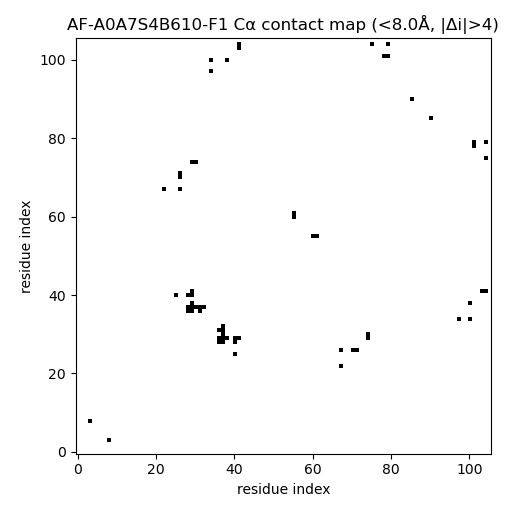? 16.702 1.522 -5.095 1.00 91.69 99 LEU A CA 1
ATOM 758 C C . LEU A 1 99 ? 16.252 2.420 -3.935 1.00 91.69 99 LEU A C 1
ATOM 760 O O . LEU A 1 99 ? 16.121 1.945 -2.804 1.00 91.69 99 LEU A O 1
ATOM 764 N N . ALA A 1 100 ? 16.000 3.707 -4.188 1.00 90.44 100 ALA A N 1
ATOM 765 C CA . ALA A 1 100 ? 15.444 4.618 -3.191 1.00 90.44 100 ALA A CA 1
ATOM 766 C C . ALA A 1 100 ? 14.048 4.173 -2.740 1.00 90.44 100 ALA A C 1
ATOM 768 O O . ALA A 1 100 ? 13.809 4.049 -1.539 1.00 90.44 100 ALA A O 1
ATOM 769 N N . TYR A 1 101 ? 13.180 3.841 -3.692 1.00 90.69 101 TYR A N 1
ATOM 770 C CA . TYR A 1 101 ? 11.842 3.332 -3.426 1.00 90.69 101 TYR A CA 1
ATOM 771 C C . TYR A 1 101 ? 11.871 2.008 -2.638 1.00 90.69 101 TYR A C 1
ATOM 773 O O . TYR A 1 101 ? 11.156 1.845 -1.648 1.00 90.69 101 TYR A O 1
ATOM 781 N N . ARG A 1 102 ? 12.770 1.079 -2.986 1.00 90.75 102 ARG A N 1
ATOM 782 C CA . ARG A 1 102 ? 12.963 -0.174 -2.235 1.00 90.75 102 ARG A CA 1
ATOM 783 C C . ARG A 1 102 ? 13.418 0.035 -0.796 1.00 90.75 102 ARG A C 1
ATOM 785 O O . ARG A 1 102 ? 13.031 -0.745 0.069 1.00 90.75 102 ARG A O 1
ATOM 792 N N . ARG A 1 103 ? 14.236 1.056 -0.528 1.00 89.94 103 ARG A N 1
ATOM 793 C CA . ARG A 1 103 ? 14.629 1.407 0.847 1.00 89.94 103 ARG A CA 1
ATOM 794 C C . ARG A 1 103 ? 13.449 1.912 1.671 1.00 89.94 103 ARG A C 1
ATOM 796 O O . ARG A 1 103 ? 13.437 1.683 2.868 1.00 89.94 103 ARG A O 1
ATOM 803 N N . GLU A 1 104 ? 12.483 2.580 1.049 1.00 87.56 104 GLU A N 1
ATOM 804 C CA . GLU A 1 104 ? 11.276 3.068 1.727 1.00 87.56 104 GLU A CA 1
ATOM 805 C C . GLU A 1 104 ? 10.247 1.955 1.994 1.00 87.56 104 GLU A C 1
ATOM 807 O O . GLU A 1 104 ? 9.468 2.035 2.946 1.00 87.56 104 GLU A O 1
ATOM 812 N N . LEU A 1 105 ? 10.258 0.906 1.168 1.00 84.06 105 LEU A N 1
ATOM 813 C CA . LEU A 1 105 ? 9.453 -0.305 1.348 1.00 84.06 105 LEU A CA 1
ATOM 814 C C . LEU A 1 105 ? 9.890 -1.170 2.547 1.00 84.06 105 LEU A C 1
ATOM 816 O O . LEU A 1 105 ? 9.070 -1.939 3.048 1.00 84.06 105 LEU A O 1
ATOM 820 N N . ALA A 1 106 ? 11.159 -1.100 2.962 1.00 67.88 106 ALA A N 1
ATOM 821 C CA . ALA A 1 106 ? 11.762 -1.952 3.996 1.00 67.88 106 ALA A CA 1
ATOM 822 C C . ALA A 1 106 ? 11.668 -1.342 5.405 1.00 67.88 106 ALA A C 1
ATOM 824 O O . ALA A 1 106 ? 11.462 -2.127 6.361 1.00 67.88 106 ALA A O 1
#

Nearest PDB structures (foldseek):
  4ol0-assembly1_B  TM=7.466E-01  e=6.834E-02  Homo sapiens
  4c0p-assembly3_C  TM=7.413E-01  e=2.175E-01  Homo sapiens
  4c0o-assembly2_B  TM=6.754E-01  e=1.292E-01  Homo sapiens
  4c0o-assembly1_A  TM=6.213E-01  e=2.905E-01  Homo sapiens

Sequence (106 aa):
RGPPSDETHEMAATASSQLRASLPLLLNCLAADDIEVSQCTMGFLHSYVGRLRKLLPSPKDVGAHADQLQHLLLVMARKSVHPADYNFDQPDETEEAFLAYRRELA

Organism: Chrysotila carterae (NCBI:txid13221)

InterPro domains:
  IPR011989 Armadillo-like helical [G3DSA:1.25.10.10] (3-106)
  IPR040017 Exportin-T [PTHR15952] (10-105)

Solvent-accessible surface area (backbone atoms only — not comparable to full-atom values): 6375 Å² total; per-residue (Å²): 132,78,81,78,54,72,69,57,52,53,51,50,53,52,52,53,49,52,50,60,70,45,44,64,59,50,53,51,36,46,59,39,88,51,62,67,59,16,54,75,36,45,71,55,49,55,52,49,56,59,45,47,68,71,70,44,91,44,84,78,59,44,66,88,45,43,69,61,52,49,52,49,52,53,41,53,56,61,67,65,50,80,64,96,81,62,53,85,92,62,73,58,92,57,50,64,57,51,54,54,51,42,62,73,75,106

pLDDT: mean 86.95, std 7.37, range [47.59, 94.06]

Radius of gyration: 17.87 Å; Cα contacts (8 Å, |Δi|>4): 32; chains: 1; bounding box: 46×26×50 Å